Protein AF-A0A8H3UE47-F1 (afdb_monomer_lite)

pLDDT: mean 88.22, std 10.23, range [44.5, 96.5]

Foldseek 3Di:
DDDDDDPVRVVVVVVVVVVVVVVVVVVVVVVVVVVVVVVVVVVVVVVVVVVVVVLVVQLVVLVVVLVVLVVLLVVLVVLLVVLVVVVDPDPVSVVSNVVSVVSNVVSVVSNVCSVVSNVVSVVVPDDD

Radius of gyration: 37.26 Å; chains: 1; bounding box: 72×38×105 Å

Secondary structure (DSSP, 8-state):
---PPPHHHHHHHHHHHHHHHHHHHHHHHHHHHHHHHHHHHHHHHHHHHHHHHHHHHHHHHHHHHHHHHHHHHHHHHHHHHHHHHTT---HHHHHHHHHHHHHHHHHHHHHTTHHHHHHHHHHTTS--

Sequence (128 aa):
MSRLLTKEQLAATHFALTTDFAKTTTKYTYASTGLKAVTAKWEQINANADYFADLRVKKAKHLAEQAGWQRGLIEVEERLYDIGEQESSNSDAKLEATQLRVKRERLIALLEKVPEALQSIEMLFEPV

Organism: Venturia inaequalis (NCBI:txid5025)

Structure (mmCIF, N/CA/C/O backbone):
data_AF-A0A8H3UE47-F1
#
_entry.id   AF-A0A8H3UE47-F1
#
loop_
_atom_site.group_PDB
_atom_site.id
_atom_site.type_symbol
_atom_site.label_atom_id
_atom_site.label_alt_id
_atom_site.label_comp_id
_atom_site.label_asym_id
_atom_site.label_entity_id
_atom_site.label_seq_id
_atom_site.pdbx_PDB_ins_code
_atom_site.Cartn_x
_atom_site.Cartn_y
_atom_site.Cartn_z
_atom_site.occupancy
_atom_site.B_iso_or_equiv
_atom_site.auth_seq_id
_atom_site.auth_comp_id
_atom_site.auth_asym_id
_atom_site.auth_atom_id
_atom_site.pdbx_PDB_model_num
ATOM 1 N N . MET A 1 1 ? 41.212 26.285 -60.751 1.00 44.50 1 MET A N 1
ATOM 2 C CA . MET A 1 1 ? 40.994 25.152 -61.675 1.00 44.50 1 MET A CA 1
ATOM 3 C C . MET A 1 1 ? 40.591 23.936 -60.861 1.00 44.50 1 MET A C 1
ATOM 5 O O . MET A 1 1 ? 41.418 23.407 -60.129 1.00 44.50 1 MET A O 1
ATOM 9 N N . SER A 1 2 ? 39.326 23.532 -60.932 1.00 52.72 2 SER A N 1
ATOM 10 C CA . SER A 1 2 ? 38.831 22.320 -60.272 1.00 52.72 2 SER A CA 1
ATOM 11 C C . SER A 1 2 ? 39.320 21.110 -61.065 1.00 52.72 2 SER A C 1
ATOM 13 O O . SER A 1 2 ? 38.947 20.944 -62.225 1.00 52.72 2 SER A O 1
ATOM 15 N N . ARG A 1 3 ? 40.200 20.292 -60.483 1.00 68.31 3 ARG A N 1
ATOM 16 C CA . ARG A 1 3 ? 40.668 19.059 -61.124 1.00 68.31 3 ARG A CA 1
ATOM 17 C C . ARG A 1 3 ? 39.514 18.054 -61.087 1.00 68.31 3 ARG A C 1
ATOM 19 O O . ARG A 1 3 ? 39.127 17.614 -60.009 1.00 68.31 3 ARG A O 1
ATOM 26 N N . LEU A 1 4 ? 38.930 17.753 -62.247 1.00 73.50 4 LEU A N 1
ATOM 27 C CA . LEU A 1 4 ? 37.883 16.738 -62.370 1.00 73.50 4 LEU A CA 1
ATOM 28 C C . LEU A 1 4 ? 38.471 15.371 -62.001 1.00 73.50 4 LEU A C 1
ATOM 30 O O . LEU A 1 4 ? 39.532 14.995 -62.502 1.00 73.50 4 LEU A O 1
ATOM 34 N N . LEU A 1 5 ? 37.794 14.661 -61.097 1.00 75.88 5 LEU A N 1
ATOM 35 C CA . LEU A 1 5 ? 38.173 13.309 -60.690 1.00 75.88 5 LEU A CA 1
ATOM 36 C C . LEU A 1 5 ? 38.056 12.361 -61.885 1.00 75.88 5 LEU A C 1
ATOM 38 O O . LEU A 1 5 ? 37.119 12.458 -62.681 1.00 75.88 5 LEU A O 1
ATOM 42 N N . THR A 1 6 ? 38.989 11.419 -61.996 1.00 86.25 6 THR A N 1
ATOM 43 C CA . THR A 1 6 ? 38.858 10.340 -62.979 1.00 86.25 6 THR A CA 1
ATOM 44 C C . THR A 1 6 ? 37.689 9.429 -62.600 1.00 86.25 6 THR A C 1
ATOM 46 O O . THR A 1 6 ? 37.275 9.357 -61.441 1.00 86.25 6 THR A O 1
ATOM 49 N N . LYS A 1 7 ? 37.146 8.695 -63.577 1.00 84.56 7 LYS A N 1
ATOM 50 C CA . LYS A 1 7 ? 36.030 7.759 -63.358 1.00 84.56 7 LYS A CA 1
ATOM 51 C C . LYS A 1 7 ? 36.322 6.744 -62.241 1.00 84.56 7 LYS A C 1
ATOM 53 O O . LYS A 1 7 ? 35.432 6.420 -61.461 1.00 84.56 7 LYS A O 1
ATOM 58 N N . GLU A 1 8 ? 37.569 6.291 -62.132 1.00 85.50 8 GLU A N 1
ATOM 59 C CA . GLU A 1 8 ? 38.026 5.376 -61.078 1.00 85.50 8 GLU A CA 1
ATOM 60 C C . GLU A 1 8 ? 38.052 6.043 -59.699 1.00 85.50 8 GLU A C 1
ATOM 62 O O . GLU A 1 8 ? 37.595 5.453 -58.722 1.00 85.50 8 GLU A O 1
ATOM 67 N N . GLN A 1 9 ? 38.505 7.298 -59.614 1.00 86.62 9 GLN A N 1
ATOM 68 C CA . GLN A 1 9 ? 38.477 8.068 -58.368 1.00 86.62 9 GLN A CA 1
ATOM 69 C C . GLN A 1 9 ? 37.042 8.352 -57.911 1.00 86.62 9 GLN A C 1
ATOM 71 O O . GLN A 1 9 ? 36.746 8.275 -56.718 1.00 86.62 9 GLN A O 1
ATOM 76 N N . LEU A 1 10 ? 36.133 8.631 -58.849 1.00 86.25 10 LEU A N 1
ATOM 77 C CA . LEU A 1 10 ? 34.712 8.806 -58.554 1.00 86.25 10 LEU A CA 1
ATOM 78 C C . LEU A 1 10 ? 34.081 7.501 -58.039 1.00 86.25 10 LEU A C 1
ATOM 80 O O . LEU A 1 10 ? 33.368 7.526 -57.038 1.00 86.25 10 LEU A O 1
ATOM 84 N N . ALA A 1 11 ? 34.387 6.360 -58.667 1.00 88.38 11 ALA A N 1
ATOM 85 C CA . ALA A 1 11 ? 33.902 5.049 -58.236 1.00 88.38 11 ALA A CA 1
ATOM 86 C C . ALA A 1 11 ? 34.436 4.655 -56.847 1.00 88.38 11 ALA A C 1
ATOM 88 O O . ALA A 1 11 ? 33.664 4.204 -56.001 1.00 88.38 11 ALA A O 1
ATOM 89 N N . ALA A 1 12 ? 35.725 4.884 -56.581 1.00 89.38 12 ALA A N 1
ATOM 90 C CA . ALA A 1 12 ? 36.335 4.633 -55.276 1.00 89.38 12 ALA A CA 1
ATOM 91 C C . ALA A 1 12 ? 35.727 5.521 -54.177 1.00 89.38 12 ALA A C 1
ATOM 93 O O . ALA A 1 12 ? 35.417 5.036 -53.089 1.00 89.38 12 ALA A O 1
ATOM 94 N N . THR A 1 13 ? 35.488 6.802 -54.477 1.00 89.44 13 THR A N 1
ATOM 95 C CA . THR A 1 13 ? 34.860 7.745 -53.538 1.00 89.44 13 THR A CA 1
ATOM 96 C C . THR A 1 13 ? 33.409 7.357 -53.252 1.00 89.44 13 THR A C 1
ATOM 98 O O . THR A 1 13 ? 32.994 7.329 -52.097 1.00 89.44 13 THR A O 1
ATOM 101 N N . HIS A 1 14 ? 32.644 6.991 -54.285 1.00 90.50 14 HIS A N 1
ATOM 102 C CA . HIS A 1 14 ? 31.278 6.491 -54.131 1.00 90.50 14 HIS A CA 1
ATOM 103 C C . HIS A 1 14 ? 31.234 5.213 -53.279 1.00 90.50 14 HIS A C 1
ATOM 105 O O . HIS A 1 14 ? 30.403 5.093 -52.377 1.00 90.50 14 HIS A O 1
ATOM 111 N N . PHE A 1 15 ? 32.146 4.268 -53.524 1.00 93.31 15 PHE A N 1
ATOM 112 C CA . PHE A 1 15 ? 32.244 3.031 -52.749 1.00 93.31 15 PHE A CA 1
ATOM 113 C C . PHE A 1 15 ? 32.589 3.295 -51.274 1.00 93.31 15 PHE A C 1
ATOM 115 O O . PHE A 1 15 ? 31.948 2.731 -50.382 1.00 93.31 15 PHE A O 1
ATOM 122 N N . ALA A 1 16 ? 33.545 4.190 -51.005 1.00 92.94 16 ALA A N 1
ATOM 123 C CA . ALA A 1 16 ? 33.916 4.590 -49.649 1.00 92.94 16 ALA A CA 1
ATOM 124 C C . ALA A 1 16 ? 32.741 5.250 -48.909 1.00 92.94 16 ALA A C 1
ATOM 126 O O . ALA A 1 16 ? 32.384 4.8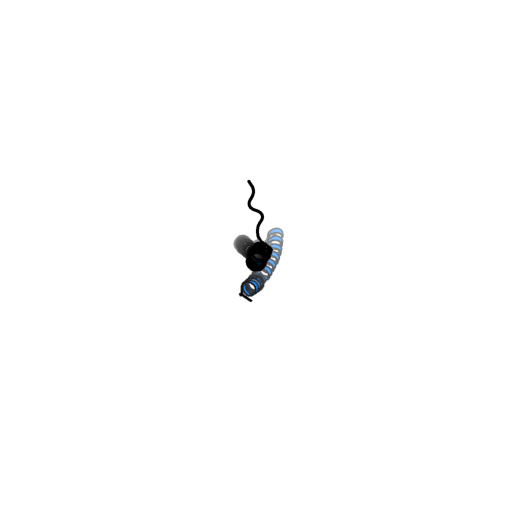10 -47.818 1.00 92.94 16 ALA A O 1
ATOM 127 N N . LEU A 1 17 ? 32.068 6.220 -49.539 1.00 93.00 17 LEU A N 1
ATOM 128 C CA . LEU A 1 17 ? 30.899 6.895 -48.961 1.00 93.00 17 LEU A CA 1
ATOM 129 C C . LEU A 1 17 ? 29.746 5.925 -48.683 1.00 93.00 17 LEU A C 1
ATOM 131 O O . LEU A 1 17 ? 29.125 5.995 -47.626 1.00 93.00 17 LEU A O 1
ATOM 135 N N . THR A 1 18 ? 29.485 4.987 -49.597 1.00 93.19 18 THR A N 1
ATOM 136 C CA . THR A 1 18 ? 28.448 3.959 -49.410 1.00 93.19 18 THR A CA 1
ATOM 137 C C . THR A 1 18 ? 28.782 3.052 -48.224 1.00 93.19 18 THR A C 1
ATOM 139 O O . THR A 1 18 ? 27.916 2.738 -47.407 1.00 93.19 18 THR A O 1
ATOM 142 N N . THR A 1 19 ? 30.053 2.668 -48.092 1.00 94.00 19 THR A N 1
ATOM 143 C CA . THR A 1 19 ? 30.535 1.836 -46.983 1.00 94.00 19 THR A CA 1
ATOM 144 C C . THR A 1 19 ? 30.430 2.568 -45.645 1.00 94.00 19 THR A C 1
ATOM 146 O O . THR A 1 19 ? 29.970 1.992 -44.657 1.00 94.00 19 THR A O 1
ATOM 149 N N . ASP A 1 20 ? 30.822 3.840 -45.598 1.00 94.56 20 ASP A N 1
ATOM 150 C CA . ASP A 1 20 ? 30.751 4.654 -44.384 1.00 94.56 20 ASP A CA 1
ATOM 151 C C . ASP A 1 20 ? 29.306 4.959 -43.983 1.00 94.56 20 ASP A C 1
ATOM 153 O O . ASP A 1 20 ? 28.966 4.889 -42.796 1.00 94.56 20 ASP A O 1
ATOM 157 N N . PHE A 1 21 ? 28.424 5.195 -44.957 1.00 93.69 21 PHE A N 1
ATOM 158 C CA . PHE A 1 21 ? 26.990 5.318 -44.715 1.00 93.69 21 PHE A CA 1
ATOM 159 C C . PHE A 1 21 ? 26.423 4.028 -44.111 1.00 93.69 21 PHE A C 1
ATOM 161 O O . PHE A 1 21 ? 25.817 4.070 -43.042 1.00 93.69 21 PHE A O 1
ATOM 168 N N . ALA A 1 22 ? 26.705 2.865 -44.710 1.00 93.94 22 ALA A N 1
ATOM 169 C CA . ALA A 1 22 ? 26.244 1.575 -44.196 1.00 93.94 22 ALA A CA 1
ATOM 170 C C . ALA A 1 22 ? 26.736 1.301 -42.760 1.00 93.94 22 ALA A C 1
ATOM 172 O O . ALA A 1 22 ? 25.955 0.881 -41.898 1.00 93.94 22 ALA A O 1
ATOM 173 N N . LYS A 1 23 ? 28.010 1.595 -42.462 1.00 94.06 23 LYS A N 1
ATOM 174 C CA . LYS A 1 23 ? 28.569 1.488 -41.100 1.00 94.06 23 LYS A CA 1
ATOM 175 C C . LYS A 1 23 ? 27.849 2.406 -40.114 1.00 94.06 23 LYS A C 1
ATOM 177 O O . LYS A 1 23 ? 27.541 1.983 -38.999 1.00 94.06 23 LYS A O 1
ATOM 182 N N . THR A 1 24 ? 27.582 3.647 -40.507 1.00 93.19 24 THR A N 1
ATOM 183 C CA . THR A 1 24 ? 26.910 4.636 -39.652 1.00 93.19 24 THR A CA 1
ATOM 184 C C . THR A 1 24 ? 25.465 4.230 -39.377 1.00 93.19 24 THR A C 1
ATOM 186 O O . THR A 1 24 ? 25.049 4.213 -38.218 1.00 93.19 24 THR A O 1
ATOM 189 N N . THR A 1 25 ? 24.731 3.786 -40.400 1.00 92.88 25 THR A N 1
ATOM 190 C CA . THR A 1 25 ? 23.364 3.263 -40.260 1.00 92.88 25 THR A CA 1
ATOM 191 C C . THR A 1 25 ? 23.317 2.037 -39.349 1.00 92.88 25 THR A C 1
ATOM 193 O O . THR A 1 25 ? 22.423 1.921 -38.510 1.00 92.88 25 THR A O 1
ATOM 196 N N . THR A 1 26 ? 24.311 1.149 -39.439 1.00 92.44 26 THR A N 1
ATOM 197 C CA . THR A 1 26 ? 24.410 -0.032 -38.566 1.00 92.44 26 THR A CA 1
ATOM 198 C C . THR A 1 26 ? 24.618 0.374 -37.106 1.00 92.44 26 THR A C 1
ATOM 200 O O . THR A 1 26 ? 23.885 -0.082 -36.227 1.00 92.44 26 THR A O 1
ATOM 203 N N . LYS A 1 27 ? 25.563 1.289 -36.836 1.00 91.69 27 LYS A N 1
ATOM 204 C CA . LYS A 1 27 ? 25.807 1.827 -35.486 1.00 91.69 27 LYS A CA 1
ATOM 205 C C . LYS A 1 27 ? 24.567 2.509 -34.912 1.00 91.69 27 LYS A C 1
ATOM 207 O O . LYS A 1 27 ? 24.219 2.262 -33.760 1.00 91.69 27 LYS A O 1
ATOM 212 N N . TYR A 1 28 ? 23.888 3.326 -35.716 1.00 92.50 28 TYR A N 1
ATOM 213 C CA . TYR A 1 28 ? 22.652 3.991 -35.312 1.00 92.50 28 TYR A CA 1
ATOM 214 C C . TYR A 1 28 ? 21.549 2.982 -34.971 1.00 92.50 28 TYR A C 1
ATOM 216 O O . TYR A 1 28 ? 20.904 3.101 -33.933 1.00 92.50 28 TYR A O 1
ATOM 224 N N . THR A 1 29 ? 21.367 1.952 -35.799 1.00 91.25 29 THR A N 1
ATOM 225 C CA . THR A 1 29 ? 20.352 0.911 -35.574 1.00 91.25 29 THR A CA 1
ATOM 226 C C . THR A 1 29 ? 20.621 0.141 -34.282 1.00 91.25 29 THR A C 1
ATOM 228 O O . THR A 1 29 ? 19.702 -0.086 -33.492 1.00 91.25 29 THR A O 1
ATOM 231 N N . TYR A 1 30 ? 21.884 -0.206 -34.022 1.00 89.81 30 TYR A N 1
ATOM 232 C CA . TYR A 1 30 ? 22.287 -0.853 -32.775 1.00 89.81 30 TYR A CA 1
ATOM 233 C C . TYR A 1 30 ? 22.019 0.046 -31.560 1.00 89.81 30 TYR A C 1
ATOM 235 O O . TYR A 1 30 ? 21.384 -0.390 -30.601 1.00 89.81 30 TYR A O 1
ATOM 243 N N . ALA A 1 31 ? 22.421 1.319 -31.626 1.00 89.19 31 ALA A N 1
ATOM 244 C CA . ALA A 1 31 ? 22.176 2.288 -30.560 1.00 89.19 31 ALA A CA 1
ATOM 245 C C . ALA A 1 31 ? 20.674 2.502 -30.302 1.00 89.19 31 ALA A C 1
ATOM 247 O O . ALA A 1 31 ? 20.246 2.507 -29.152 1.00 89.19 31 ALA A O 1
ATOM 248 N N . SER A 1 32 ? 19.860 2.609 -31.357 1.00 92.12 32 SER A N 1
ATOM 249 C CA . SER A 1 32 ? 18.401 2.739 -31.254 1.00 92.12 32 SER A CA 1
ATOM 250 C C . SER A 1 32 ? 17.760 1.508 -30.610 1.00 92.12 32 SER A C 1
ATOM 252 O O . SER A 1 32 ? 16.903 1.639 -29.738 1.00 92.12 32 SER A O 1
ATOM 254 N N . THR A 1 33 ? 18.203 0.307 -30.988 1.00 90.38 33 THR A N 1
ATOM 255 C CA . THR A 1 33 ? 17.707 -0.949 -30.404 1.00 90.38 33 THR A CA 1
ATOM 256 C C . THR A 1 33 ? 18.088 -1.058 -28.929 1.00 90.38 33 THR A C 1
ATOM 258 O O . THR A 1 33 ? 17.244 -1.396 -28.099 1.00 90.38 33 THR A O 1
ATOM 261 N N . GLY A 1 34 ? 19.330 -0.701 -28.586 1.00 91.25 34 GLY A N 1
ATOM 262 C CA . GLY A 1 34 ? 19.792 -0.636 -27.202 1.00 91.25 34 GLY A CA 1
ATOM 263 C C . GLY A 1 34 ? 18.984 0.360 -26.370 1.00 91.25 34 GLY A C 1
ATOM 264 O O . GLY A 1 34 ? 18.525 0.013 -25.286 1.00 91.25 34 GLY A O 1
ATOM 265 N N . LEU A 1 35 ? 18.734 1.560 -26.903 1.00 93.06 35 LEU A N 1
ATOM 266 C CA . LEU A 1 35 ? 17.924 2.576 -26.232 1.00 93.06 35 LEU A CA 1
ATOM 267 C C . LEU A 1 35 ? 16.498 2.077 -25.976 1.00 93.06 35 LEU A C 1
ATOM 269 O O . LEU A 1 35 ? 16.026 2.181 -24.851 1.00 93.06 35 LEU A O 1
ATOM 273 N N . LYS A 1 36 ? 15.845 1.458 -26.970 1.00 92.50 36 LYS A N 1
ATOM 274 C CA . LYS A 1 36 ? 14.507 0.863 -26.799 1.00 92.50 36 LYS A CA 1
ATOM 275 C C . LYS A 1 36 ? 14.477 -0.180 -25.683 1.00 92.50 36 LYS A C 1
ATOM 277 O O . LYS A 1 36 ? 13.566 -0.166 -24.862 1.00 92.50 36 LYS A O 1
ATOM 282 N N . ALA A 1 37 ? 15.474 -1.064 -25.633 1.00 92.38 37 ALA A N 1
ATOM 283 C CA . ALA A 1 37 ? 15.562 -2.085 -24.591 1.00 92.38 37 ALA A CA 1
ATOM 284 C C . ALA A 1 37 ? 15.769 -1.476 -23.193 1.00 92.38 37 ALA A C 1
ATOM 286 O O . ALA A 1 37 ? 15.183 -1.953 -22.222 1.00 92.38 37 ALA A O 1
ATOM 287 N N . VAL A 1 38 ? 16.576 -0.415 -23.082 1.00 93.38 38 VAL A N 1
ATOM 288 C CA . VAL A 1 38 ? 16.780 0.313 -21.820 1.00 93.38 38 VAL A CA 1
ATOM 289 C C . VAL A 1 38 ? 15.502 1.029 -21.388 1.00 93.38 38 VAL A C 1
ATOM 291 O O . VAL A 1 38 ? 15.123 0.914 -20.227 1.00 93.38 38 VAL A O 1
ATOM 294 N N . THR A 1 39 ? 14.809 1.707 -22.306 1.00 94.06 39 THR A N 1
ATOM 295 C CA . THR A 1 39 ? 13.536 2.381 -22.015 1.00 94.06 39 THR A CA 1
ATOM 296 C C . THR A 1 39 ? 12.477 1.392 -21.536 1.00 94.06 39 THR A C 1
ATOM 298 O O . THR A 1 39 ? 11.872 1.628 -20.498 1.00 94.06 39 THR A O 1
ATOM 301 N N . ALA A 1 40 ? 12.323 0.244 -22.203 1.00 93.62 40 ALA A N 1
ATOM 302 C CA . ALA A 1 40 ? 11.371 -0.784 -21.779 1.00 93.62 40 ALA A CA 1
ATOM 303 C C . ALA A 1 40 ? 11.684 -1.327 -20.371 1.00 93.62 40 ALA A C 1
ATOM 305 O O . ALA A 1 40 ? 10.789 -1.485 -19.543 1.00 93.62 40 ALA A O 1
ATOM 306 N N . LYS A 1 41 ? 12.968 -1.568 -20.061 1.00 94.19 41 LYS A N 1
ATOM 307 C CA . LYS A 1 41 ? 13.382 -1.969 -18.706 1.00 94.19 41 LYS A CA 1
ATOM 308 C C . LYS A 1 41 ? 13.109 -0.880 -17.673 1.00 94.19 41 LYS A C 1
ATOM 310 O O . LYS A 1 41 ? 12.695 -1.191 -16.563 1.00 94.19 41 LYS A O 1
ATOM 315 N N . TRP A 1 42 ? 13.345 0.382 -18.020 1.00 94.06 42 TRP A N 1
ATOM 316 C CA . TRP A 1 42 ? 13.074 1.518 -17.142 1.00 94.06 42 TRP A CA 1
ATOM 317 C C . TRP A 1 42 ? 11.581 1.652 -16.825 1.00 94.06 42 TRP A C 1
ATOM 319 O O . TRP A 1 42 ? 11.214 1.811 -15.664 1.00 94.06 42 TRP A O 1
ATOM 329 N N . GLU A 1 43 ? 10.718 1.522 -17.833 1.00 95.06 43 GLU A N 1
ATOM 330 C CA . GLU A 1 43 ? 9.261 1.511 -17.660 1.00 95.06 43 GLU A CA 1
ATOM 331 C C . GLU A 1 43 ? 8.811 0.368 -16.745 1.00 95.06 43 GLU A C 1
ATOM 333 O O . GLU A 1 43 ? 8.027 0.595 -15.826 1.00 95.06 43 GLU A O 1
ATOM 338 N N . GLN A 1 44 ? 9.366 -0.835 -16.927 1.00 93.31 44 GLN A N 1
ATOM 339 C CA . GLN A 1 44 ? 9.084 -1.979 -16.057 1.00 93.31 44 GLN A CA 1
ATOM 340 C C . GLN A 1 44 ? 9.526 -1.730 -14.606 1.00 93.31 44 GLN A C 1
ATOM 342 O O . GLN A 1 44 ? 8.787 -2.040 -13.674 1.00 93.31 44 GLN A O 1
ATOM 347 N N . ILE A 1 45 ? 10.718 -1.158 -14.398 1.00 92.50 45 ILE A N 1
ATOM 348 C CA . ILE A 1 45 ? 11.222 -0.823 -13.058 1.00 92.50 45 ILE A CA 1
ATOM 349 C C . ILE A 1 45 ? 10.308 0.200 -12.379 1.00 92.50 45 ILE A C 1
ATOM 351 O O . ILE A 1 45 ? 9.973 0.015 -11.211 1.00 92.50 45 ILE A O 1
ATOM 355 N N . ASN A 1 46 ? 9.877 1.241 -13.096 1.00 94.06 46 ASN A N 1
ATOM 356 C CA . ASN A 1 46 ? 8.974 2.248 -12.539 1.00 94.06 46 ASN A CA 1
ATOM 357 C C . ASN A 1 46 ? 7.604 1.659 -12.205 1.00 94.06 46 ASN A C 1
ATOM 359 O O . ASN A 1 46 ? 7.119 1.870 -11.100 1.00 94.06 46 ASN A O 1
ATOM 363 N N . ALA A 1 47 ? 7.025 0.853 -13.099 1.00 91.88 47 ALA A N 1
ATOM 364 C CA . ALA A 1 47 ? 5.753 0.184 -12.836 1.00 91.88 47 ALA A CA 1
ATOM 365 C C . ALA A 1 47 ? 5.830 -0.719 -11.591 1.00 91.88 47 ALA A C 1
ATOM 367 O O . ALA A 1 47 ? 4.930 -0.708 -10.751 1.00 91.88 47 ALA A O 1
ATOM 368 N N . ASN A 1 48 ? 6.933 -1.456 -11.428 1.00 89.62 48 ASN A N 1
ATOM 369 C CA . ASN A 1 48 ? 7.167 -2.263 -10.234 1.00 89.62 48 ASN A CA 1
ATOM 370 C C . ASN A 1 48 ? 7.348 -1.390 -8.982 1.00 89.62 48 ASN A C 1
ATOM 372 O O . ASN A 1 48 ? 6.841 -1.733 -7.915 1.00 89.62 48 ASN A O 1
ATOM 376 N N . ALA A 1 49 ? 8.058 -0.265 -9.089 1.00 90.00 49 ALA A N 1
ATOM 377 C CA . ALA A 1 49 ? 8.254 0.660 -7.977 1.00 90.00 49 ALA A CA 1
ATOM 378 C C . ALA A 1 49 ? 6.924 1.258 -7.491 1.00 90.00 49 ALA A C 1
ATOM 380 O O . ALA A 1 49 ? 6.677 1.256 -6.282 1.00 90.00 49 ALA A O 1
ATOM 381 N N . ASP A 1 50 ? 6.063 1.687 -8.417 1.00 92.56 50 ASP A N 1
ATOM 382 C CA . ASP A 1 50 ? 4.720 2.198 -8.125 1.00 92.56 50 ASP A CA 1
ATOM 383 C C . ASP A 1 50 ? 3.855 1.116 -7.464 1.00 92.56 50 ASP A C 1
ATOM 385 O O . ASP A 1 50 ? 3.254 1.344 -6.414 1.00 92.56 50 ASP A O 1
ATOM 389 N N . TYR A 1 51 ? 3.881 -0.109 -7.999 1.00 90.00 51 TYR A N 1
ATOM 390 C CA . TYR A 1 51 ? 3.182 -1.252 -7.411 1.00 90.00 51 TYR A CA 1
ATOM 391 C C . TYR A 1 51 ? 3.628 -1.539 -5.965 1.00 90.00 51 TYR A C 1
ATOM 393 O O . TYR A 1 51 ? 2.798 -1.682 -5.063 1.00 90.00 51 TYR A O 1
ATOM 401 N N . PHE A 1 52 ? 4.939 -1.570 -5.700 1.00 89.75 52 PHE A N 1
ATOM 402 C CA . PHE A 1 52 ? 5.449 -1.766 -4.341 1.00 89.75 52 PHE A CA 1
ATOM 403 C C . PHE A 1 52 ? 5.133 -0.585 -3.417 1.00 89.75 52 PHE A C 1
ATOM 405 O O . PHE A 1 52 ? 4.952 -0.788 -2.213 1.00 89.75 52 PHE A O 1
ATOM 412 N N . ALA A 1 53 ? 5.078 0.645 -3.933 1.00 91.62 53 ALA A N 1
ATOM 413 C CA . ALA A 1 53 ? 4.654 1.805 -3.157 1.00 91.62 53 ALA A CA 1
ATOM 414 C C . ALA A 1 53 ? 3.192 1.658 -2.704 1.00 91.62 53 ALA A C 1
ATOM 416 O O . ALA A 1 53 ? 2.913 1.789 -1.509 1.00 91.62 53 ALA A O 1
ATOM 417 N N . ASP A 1 54 ? 2.294 1.268 -3.608 1.00 91.88 54 ASP A N 1
ATOM 418 C CA . ASP A 1 54 ? 0.886 1.009 -3.296 1.00 91.88 54 ASP A CA 1
ATOM 419 C C . ASP A 1 54 ? 0.711 -0.096 -2.249 1.00 91.88 54 ASP A C 1
ATOM 421 O O . ASP A 1 54 ? -0.081 0.042 -1.309 1.00 91.88 54 ASP A O 1
ATOM 425 N N . LEU A 1 55 ? 1.475 -1.188 -2.358 1.00 90.88 55 LEU A N 1
ATOM 426 C CA . LEU A 1 55 ? 1.453 -2.258 -1.359 1.00 90.88 55 LEU A CA 1
ATOM 427 C C . LEU A 1 55 ? 1.919 -1.774 0.019 1.00 90.88 55 LEU A C 1
ATOM 429 O O . LEU A 1 55 ? 1.307 -2.126 1.030 1.00 90.88 55 LEU A O 1
ATOM 433 N N . ARG A 1 56 ? 2.960 -0.931 0.086 1.00 92.19 56 ARG A N 1
ATOM 434 C CA . ARG A 1 56 ? 3.418 -0.344 1.359 1.00 92.19 56 ARG A CA 1
ATOM 435 C C . ARG A 1 56 ? 2.348 0.545 1.982 1.00 92.19 56 ARG A C 1
ATOM 437 O O . ARG A 1 56 ? 2.134 0.461 3.190 1.00 92.19 56 ARG A O 1
ATOM 444 N N . VAL A 1 57 ? 1.651 1.350 1.179 1.00 94.19 57 VAL A N 1
ATOM 445 C CA . VAL A 1 57 ? 0.543 2.195 1.652 1.00 94.19 57 VAL A CA 1
ATOM 446 C C . VAL A 1 57 ? -0.603 1.338 2.194 1.00 94.19 57 VAL A C 1
ATOM 448 O O . VAL A 1 57 ? -1.094 1.600 3.294 1.00 94.19 57 VAL A O 1
ATOM 451 N N . LYS A 1 58 ? -0.996 0.271 1.485 1.00 91.75 58 LYS A N 1
ATOM 452 C CA . LYS A 1 58 ? -2.019 -0.678 1.963 1.00 91.75 58 LYS A CA 1
ATOM 453 C C . LYS A 1 58 ? -1.607 -1.347 3.276 1.00 91.75 58 LYS A C 1
ATOM 455 O O . LYS A 1 58 ? -2.405 -1.387 4.211 1.00 91.75 58 LYS A O 1
ATOM 460 N N . LYS A 1 59 ? -0.353 -1.805 3.381 1.00 92.25 59 LYS A N 1
ATOM 461 C CA . LYS A 1 59 ? 0.194 -2.392 4.614 1.00 92.25 59 LYS A CA 1
ATOM 462 C C . LYS A 1 59 ? 0.143 -1.399 5.776 1.00 92.25 59 LYS A C 1
ATOM 464 O O . LYS A 1 59 ? -0.345 -1.738 6.850 1.00 92.25 59 LYS A O 1
ATOM 469 N N . ALA A 1 60 ? 0.590 -0.164 5.553 1.00 92.94 60 ALA A N 1
ATOM 470 C CA . ALA A 1 60 ? 0.561 0.889 6.564 1.00 92.94 60 ALA A CA 1
ATOM 471 C C . ALA A 1 60 ? -0.869 1.202 7.034 1.00 92.94 60 ALA A C 1
ATOM 473 O O . ALA A 1 60 ? -1.096 1.367 8.231 1.00 92.94 60 ALA A O 1
ATOM 474 N N . LYS A 1 61 ? -1.842 1.225 6.114 1.00 93.69 61 LYS A N 1
ATOM 475 C CA . LYS A 1 61 ? -3.255 1.432 6.447 1.00 93.69 61 LYS A CA 1
ATOM 476 C C . LYS A 1 61 ? -3.795 0.330 7.362 1.00 93.69 61 LYS A C 1
ATOM 478 O O . LYS A 1 61 ? -4.386 0.653 8.386 1.00 93.69 61 LYS A O 1
ATOM 483 N N . HIS A 1 62 ? -3.548 -0.941 7.048 1.00 92.06 62 HIS A N 1
ATOM 484 C CA . HIS A 1 62 ? -4.002 -2.048 7.897 1.00 92.06 62 HIS A CA 1
ATOM 485 C C . HIS A 1 62 ? -3.344 -2.050 9.280 1.00 92.06 62 HIS A C 1
ATOM 487 O O . HIS A 1 62 ? -4.017 -2.309 10.273 1.00 92.06 62 HIS A O 1
ATOM 493 N N . LEU A 1 63 ? -2.057 -1.701 9.370 1.00 93.25 63 LEU A N 1
ATOM 494 C CA . LEU A 1 63 ? -1.378 -1.547 10.661 1.00 93.25 63 LEU A CA 1
ATOM 495 C C . LEU A 1 63 ? -1.979 -0.403 11.492 1.00 93.25 63 LEU A C 1
ATOM 497 O O . LEU A 1 63 ? -2.161 -0.543 12.700 1.00 93.25 63 LEU A O 1
ATOM 501 N N . ALA A 1 64 ? -2.327 0.718 10.856 1.00 94.38 64 ALA A N 1
ATOM 502 C CA . ALA A 1 64 ? -2.996 1.827 11.531 1.00 94.38 64 ALA A CA 1
ATOM 503 C C . ALA A 1 64 ? -4.410 1.445 12.008 1.00 94.38 64 ALA A C 1
ATOM 505 O O . ALA A 1 64 ? -4.791 1.775 13.131 1.00 94.38 64 ALA A O 1
ATOM 506 N N . GLU A 1 65 ? -5.170 0.717 11.186 1.00 94.06 65 GLU A N 1
ATOM 507 C CA . GLU A 1 65 ? -6.482 0.169 11.554 1.00 94.06 65 GLU A CA 1
ATOM 508 C C . GLU A 1 65 ? -6.369 -0.783 12.752 1.00 94.06 65 GLU A C 1
ATOM 510 O O . GLU A 1 65 ? -7.106 -0.625 13.726 1.00 94.06 65 GLU A O 1
ATOM 515 N N . GLN A 1 66 ? -5.395 -1.698 12.734 1.00 94.94 66 GLN A N 1
ATOM 516 C CA . GLN A 1 66 ? -5.108 -2.609 13.842 1.00 94.94 66 GLN A CA 1
ATOM 517 C C . GLN A 1 66 ? -4.817 -1.855 15.141 1.00 94.94 66 GLN A C 1
ATOM 519 O O . GLN A 1 66 ? -5.418 -2.161 16.170 1.00 94.94 66 GLN A O 1
ATOM 524 N N . ALA A 1 67 ? -3.933 -0.854 15.100 1.00 94.12 67 ALA A N 1
ATOM 525 C CA . ALA A 1 67 ? -3.605 -0.043 16.271 1.00 94.12 67 ALA A CA 1
ATOM 526 C C . ALA A 1 67 ? -4.840 0.704 16.809 1.00 94.12 67 ALA A C 1
ATOM 528 O O . ALA A 1 67 ? -5.063 0.762 18.019 1.00 94.12 67 ALA A O 1
ATOM 529 N N . GLY A 1 68 ? -5.682 1.230 15.913 1.00 95.25 68 GLY A N 1
ATOM 530 C CA . GLY A 1 68 ? -6.950 1.863 16.275 1.00 95.25 68 GLY A CA 1
ATOM 531 C C . GLY A 1 68 ? -7.927 0.896 16.947 1.00 95.25 68 GLY A C 1
ATOM 532 O O . GLY A 1 68 ? -8.539 1.242 17.958 1.00 95.25 68 GLY A O 1
ATOM 533 N N . TRP A 1 69 ? -8.053 -0.329 16.435 1.00 96.50 69 TRP A N 1
ATOM 534 C CA . TRP A 1 69 ? -8.912 -1.356 17.029 1.00 96.50 69 TRP A CA 1
ATOM 535 C C . TRP A 1 69 ? -8.385 -1.859 18.372 1.00 96.50 69 TRP A C 1
ATOM 537 O O . TRP A 1 69 ? -9.182 -2.040 19.287 1.00 96.50 69 TRP A O 1
ATOM 547 N N . GLN A 1 70 ? -7.068 -2.021 18.525 1.00 94.44 70 GLN A N 1
ATOM 548 C CA . GLN A 1 70 ? -6.441 -2.362 19.807 1.00 94.44 70 GLN A CA 1
ATOM 549 C C . GLN A 1 70 ? -6.711 -1.288 20.860 1.00 94.44 70 GLN A C 1
ATOM 551 O O . GLN A 1 70 ? -7.145 -1.606 21.964 1.00 94.44 70 GLN A O 1
ATOM 556 N N . ARG A 1 71 ? -6.531 -0.011 20.507 1.00 96.12 71 ARG A N 1
ATOM 557 C CA . ARG A 1 71 ? -6.870 1.101 21.400 1.00 96.12 71 ARG A CA 1
ATOM 558 C C . ARG A 1 71 ? -8.352 1.091 21.775 1.00 96.12 71 ARG A C 1
ATOM 560 O O . ARG A 1 71 ? -8.684 1.188 22.949 1.00 96.12 71 ARG A O 1
ATOM 567 N N . GLY A 1 72 ? -9.238 0.936 20.791 1.00 94.94 72 GLY A N 1
ATOM 568 C CA . GLY A 1 72 ? -10.677 0.872 21.039 1.00 94.94 72 GLY A CA 1
ATOM 569 C C . GLY A 1 72 ? -11.087 -0.321 21.906 1.00 94.94 72 GLY A C 1
ATOM 570 O O . GLY A 1 72 ? -12.075 -0.225 22.628 1.00 94.94 72 GLY A O 1
ATOM 571 N N . LEU A 1 73 ? -10.345 -1.432 21.846 1.00 95.94 73 LEU A N 1
ATOM 572 C CA . LEU A 1 73 ? -10.568 -2.601 22.694 1.00 95.94 73 LEU A CA 1
ATOM 573 C C . LEU A 1 73 ? -10.198 -2.293 24.146 1.00 95.94 73 LEU A C 1
ATOM 575 O O . LEU A 1 73 ? -11.008 -2.560 25.025 1.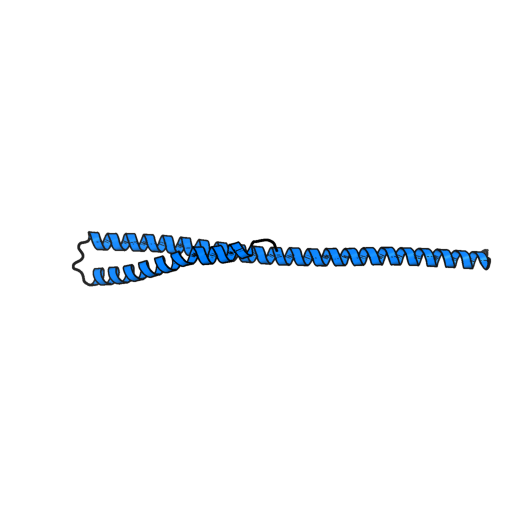00 95.94 73 LEU A O 1
ATOM 579 N N . ILE A 1 74 ? -9.039 -1.666 24.374 1.00 95.69 74 ILE A N 1
ATOM 580 C CA . ILE A 1 74 ? -8.598 -1.224 25.706 1.00 95.69 74 ILE A CA 1
ATOM 581 C C . ILE A 1 74 ? -9.632 -0.272 26.320 1.00 95.69 74 ILE A C 1
ATOM 583 O O . ILE A 1 74 ? -10.105 -0.524 27.421 1.00 95.69 74 ILE A O 1
ATOM 587 N N . GLU A 1 75 ? -10.069 0.751 25.578 1.00 95.31 75 GLU A N 1
ATOM 588 C CA . GLU A 1 75 ? -11.081 1.711 26.051 1.00 95.31 75 GLU A CA 1
ATOM 589 C C . GLU A 1 75 ? -12.413 1.023 26.416 1.00 95.31 75 GLU A C 1
ATOM 591 O O . GLU A 1 75 ? -13.087 1.406 27.372 1.00 95.31 75 GLU A O 1
ATOM 596 N N . VAL A 1 76 ? -12.815 -0.009 25.662 1.00 94.88 76 VAL A N 1
ATOM 597 C CA . VAL A 1 76 ? -14.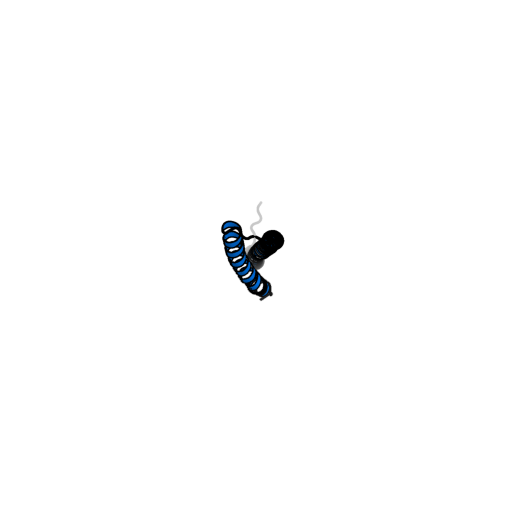020 -0.801 25.960 1.00 94.88 76 VAL A CA 1
ATOM 598 C C . VAL A 1 76 ? -13.835 -1.659 27.211 1.00 94.88 76 VAL A C 1
ATOM 600 O O . VAL A 1 76 ? -14.769 -1.776 28.002 1.00 94.88 76 VAL A O 1
ATOM 603 N N . GLU A 1 77 ? -12.664 -2.268 27.390 1.00 93.31 77 GLU A N 1
ATOM 604 C CA . GLU A 1 77 ? -12.364 -3.107 28.551 1.00 93.31 77 GLU A CA 1
ATOM 605 C C . GLU A 1 77 ? -12.255 -2.284 29.839 1.00 93.31 77 GLU A C 1
ATOM 607 O O . GLU A 1 77 ? -12.849 -2.675 30.842 1.00 93.31 77 GLU A O 1
ATOM 612 N N . GLU A 1 78 ? -11.618 -1.112 29.793 1.00 94.00 78 GLU A N 1
ATOM 613 C CA . GLU A 1 78 ? -11.594 -0.147 30.902 1.00 94.00 78 GLU A CA 1
ATOM 614 C C . GLU A 1 78 ? -13.016 0.276 31.292 1.00 94.00 78 GLU A C 1
ATOM 616 O O . GLU A 1 78 ? -13.400 0.206 32.458 1.00 94.00 78 GLU A O 1
ATOM 621 N N . ARG A 1 79 ? -13.855 0.618 30.306 1.00 92.50 79 ARG A N 1
ATOM 622 C CA . ARG A 1 79 ? -15.239 1.031 30.570 1.00 92.50 79 ARG A CA 1
ATOM 623 C C . ARG A 1 79 ? -16.090 -0.091 31.166 1.00 92.50 79 ARG A C 1
ATOM 625 O O . ARG A 1 79 ? -16.925 0.154 32.033 1.00 92.50 79 ARG A O 1
ATOM 632 N N . LEU A 1 80 ? -15.897 -1.325 30.701 1.00 91.19 80 LEU A N 1
ATOM 633 C CA . LEU A 1 80 ? -16.567 -2.498 31.264 1.00 91.19 80 LEU A CA 1
ATOM 634 C C . LEU A 1 80 ? -16.119 -2.779 32.703 1.00 91.19 80 LEU A C 1
ATOM 636 O O . LEU A 1 80 ? -16.952 -3.191 33.511 1.00 91.19 80 LEU A O 1
ATOM 640 N N . TYR A 1 81 ? -14.840 -2.556 33.015 1.00 90.06 81 TYR A N 1
ATOM 641 C CA . TYR A 1 81 ? -14.304 -2.677 34.369 1.00 90.06 81 TYR A CA 1
ATOM 642 C C . TYR A 1 81 ? -14.936 -1.643 35.312 1.00 90.06 81 TYR A C 1
ATOM 644 O O . TYR A 1 81 ? -15.480 -2.026 36.347 1.00 90.06 81 TYR A O 1
ATOM 652 N N . ASP A 1 82 ? -14.990 -0.371 34.901 1.00 89.56 82 ASP A N 1
ATOM 653 C CA . ASP A 1 82 ? -15.617 0.713 35.672 1.00 89.56 82 ASP A CA 1
ATOM 654 C C . ASP A 1 82 ? -17.089 0.419 36.010 1.00 89.56 82 ASP A C 1
ATOM 656 O O . ASP A 1 82 ? -17.534 0.635 37.138 1.00 89.56 82 ASP A O 1
ATOM 660 N N . ILE A 1 83 ? -17.857 -0.102 35.044 1.00 87.69 83 ILE A N 1
ATOM 661 C CA . ILE A 1 83 ? -19.264 -0.480 35.262 1.00 87.69 83 ILE A CA 1
ATOM 662 C C . ILE A 1 83 ? -19.377 -1.647 36.259 1.00 87.69 83 ILE A C 1
ATOM 664 O O . ILE A 1 83 ? -20.316 -1.690 37.056 1.00 87.69 83 ILE A O 1
ATOM 668 N N . GLY A 1 84 ? -18.440 -2.600 36.212 1.00 81.62 84 GLY A N 1
ATOM 669 C CA . GLY A 1 84 ? -18.404 -3.761 37.102 1.00 81.62 84 GLY A CA 1
ATOM 670 C C . GLY A 1 84 ? -18.104 -3.407 38.561 1.00 81.62 84 GLY A C 1
ATOM 671 O O . GLY A 1 84 ? -18.760 -3.939 39.454 1.00 81.62 84 GLY A O 1
ATOM 672 N N . GLU A 1 85 ? -17.173 -2.480 38.798 1.00 74.12 85 GLU A N 1
ATOM 673 C CA . GLU A 1 85 ? -16.810 -1.980 40.137 1.00 74.12 85 GLU A CA 1
ATOM 674 C C . GLU A 1 85 ? -17.934 -1.157 40.794 1.00 74.12 85 GLU A C 1
ATOM 676 O O . GLU A 1 85 ? -18.033 -1.090 42.016 1.00 74.12 85 GLU A O 1
ATOM 681 N N . GLN A 1 86 ? -18.832 -0.552 40.009 1.00 74.25 86 GLN A N 1
ATOM 682 C CA . GLN A 1 86 ? -19.908 0.302 40.530 1.00 74.25 86 GLN A CA 1
ATOM 683 C C . GLN A 1 86 ? -21.141 -0.455 41.079 1.00 74.25 86 GLN A C 1
ATOM 685 O O . GLN A 1 86 ? -22.149 0.193 41.357 1.00 74.25 86 GLN A O 1
ATOM 690 N N . GLU A 1 87 ? -21.105 -1.791 41.229 1.00 61.56 87 GLU A N 1
ATOM 691 C CA . GLU A 1 87 ? -22.249 -2.643 41.637 1.00 61.56 87 GLU A CA 1
ATOM 692 C C . GLU A 1 87 ? -23.586 -2.175 41.015 1.00 61.56 87 GLU A C 1
ATOM 694 O O . GLU A 1 87 ? -24.574 -1.874 41.694 1.00 61.56 87 GLU A O 1
ATOM 699 N N . SER A 1 88 ? -23.621 -2.034 39.683 1.00 59.47 88 SER A N 1
ATOM 700 C CA . SER A 1 88 ? -24.709 -1.303 39.029 1.00 59.47 88 SER A CA 1
ATOM 701 C C . SER A 1 88 ? -26.047 -2.070 39.072 1.00 59.47 88 SER A C 1
ATOM 703 O O . SER A 1 88 ? -26.330 -2.955 38.254 1.00 59.47 88 SER A O 1
ATOM 705 N N . SER A 1 89 ? -26.927 -1.690 39.997 1.00 61.53 89 SER A N 1
ATOM 706 C CA . SER A 1 89 ? -28.356 -2.051 39.985 1.00 61.53 89 SER A CA 1
ATOM 707 C C . SER A 1 89 ? -29.164 -1.230 38.963 1.00 61.53 89 SER A C 1
ATOM 709 O O . SER A 1 89 ? -30.313 -1.565 38.675 1.00 61.53 89 SER A O 1
ATOM 711 N N . ASN A 1 90 ? -28.540 -0.211 38.359 1.00 77.19 90 ASN A N 1
ATOM 712 C CA . ASN A 1 90 ? -29.115 0.666 37.342 1.00 77.19 90 ASN A CA 1
ATOM 713 C C . ASN A 1 90 ? -29.305 -0.060 35.989 1.00 77.19 90 ASN A C 1
ATOM 715 O O . ASN A 1 90 ? -28.382 -0.701 35.478 1.00 77.19 90 ASN A O 1
ATOM 719 N N . SER A 1 91 ? -30.499 0.048 35.394 1.00 79.00 91 SER A N 1
ATOM 720 C CA . SER A 1 91 ? -30.824 -0.519 34.075 1.00 79.00 91 SER A CA 1
ATOM 721 C C . SER A 1 91 ? -29.944 0.036 32.958 1.00 79.00 91 SER A C 1
ATOM 723 O O . SER A 1 91 ? -29.601 -0.699 32.031 1.00 79.00 91 SER A O 1
ATOM 725 N N . ASP A 1 92 ? -29.542 1.300 33.067 1.00 84.12 92 ASP A N 1
ATOM 726 C CA . ASP A 1 92 ? -28.814 1.998 32.007 1.00 84.12 92 ASP A CA 1
ATOM 727 C C . ASP A 1 92 ? -27.365 1.509 31.915 1.00 84.12 92 ASP A C 1
ATOM 729 O O . ASP A 1 92 ? -26.862 1.244 30.825 1.00 84.12 92 ASP A O 1
ATOM 733 N N . ALA A 1 93 ? -26.732 1.252 33.062 1.00 85.31 93 ALA A N 1
ATOM 734 C CA . ALA A 1 93 ? -25.393 0.669 33.134 1.00 85.31 93 ALA A CA 1
ATOM 735 C C . ALA A 1 93 ? -25.357 -0.776 32.595 1.00 85.31 93 ALA A C 1
ATOM 737 O O . ALA A 1 93 ? -24.406 -1.180 31.925 1.00 85.31 93 ALA A O 1
ATOM 738 N N . LYS A 1 94 ? -26.431 -1.555 32.801 1.00 85.38 94 LYS A N 1
ATOM 739 C CA . LYS A 1 94 ? -26.574 -2.896 32.203 1.00 85.38 94 LYS A CA 1
ATOM 740 C C . LYS A 1 94 ? -26.716 -2.838 30.681 1.00 85.38 94 LYS A C 1
ATOM 742 O O . LYS A 1 94 ? -26.169 -3.695 29.978 1.00 85.38 94 LYS A O 1
ATOM 747 N N . LEU A 1 95 ? -27.443 -1.844 30.169 1.00 89.00 95 LEU A N 1
ATOM 748 C CA . LEU A 1 95 ? -27.577 -1.622 28.732 1.00 89.00 95 LEU A CA 1
ATOM 749 C C . LEU A 1 95 ? -26.234 -1.202 28.114 1.00 89.00 95 LEU A C 1
ATOM 751 O O . LEU A 1 95 ? -25.823 -1.800 27.118 1.00 89.00 95 LEU A O 1
ATOM 755 N N . GLU A 1 96 ? -25.521 -0.257 28.735 1.00 90.44 96 GLU A N 1
ATOM 756 C CA . GLU A 1 96 ? -24.179 0.178 28.316 1.00 90.44 96 GLU A CA 1
ATOM 757 C C . GLU A 1 96 ? -23.198 -1.005 28.294 1.00 90.44 96 GLU A C 1
ATOM 759 O O . GLU A 1 96 ? -22.556 -1.257 27.274 1.00 90.44 96 GLU A O 1
ATOM 764 N N . ALA A 1 97 ? -23.154 -1.818 29.357 1.00 90.19 97 ALA A N 1
ATOM 765 C CA . ALA A 1 97 ? -22.302 -3.007 29.414 1.00 90.19 97 ALA A CA 1
ATOM 766 C C . ALA A 1 97 ? -22.613 -4.018 28.297 1.00 90.19 97 ALA A C 1
ATOM 768 O O . ALA A 1 97 ? -21.709 -4.644 27.742 1.00 90.19 97 ALA A O 1
ATOM 769 N N . THR A 1 98 ? -23.888 -4.177 27.933 1.00 91.44 98 THR A N 1
ATOM 770 C CA . THR A 1 98 ? -24.289 -5.066 26.831 1.00 91.44 98 THR A CA 1
ATOM 771 C C . THR A 1 98 ? -23.784 -4.536 25.489 1.00 91.44 98 THR A C 1
ATOM 773 O O . THR A 1 98 ? -23.196 -5.286 24.711 1.00 91.44 98 THR A O 1
ATOM 776 N N . GLN A 1 99 ? -23.940 -3.235 25.232 1.00 93.94 99 GLN A N 1
ATOM 777 C CA . GLN A 1 99 ? -23.437 -2.597 24.011 1.00 93.94 99 GLN A CA 1
ATOM 778 C C . GLN A 1 99 ? -21.906 -2.661 23.916 1.00 93.94 99 GLN A C 1
ATOM 780 O O . GLN A 1 99 ? -21.360 -2.947 22.849 1.00 93.94 99 GLN A O 1
ATOM 785 N N . LEU A 1 100 ? -21.210 -2.451 25.034 1.00 94.06 100 LEU A N 1
ATOM 786 C CA . LEU A 1 100 ? -19.755 -2.552 25.117 1.00 94.06 100 LEU A CA 1
ATOM 787 C C . LEU A 1 100 ? -19.260 -3.981 24.863 1.00 94.06 100 LEU A C 1
ATOM 789 O O . LEU A 1 100 ? -18.286 -4.149 24.135 1.00 94.06 100 LEU A O 1
ATOM 793 N N . ARG A 1 101 ? -19.950 -5.018 25.359 1.00 93.94 101 ARG A N 1
ATOM 794 C CA . ARG A 1 101 ? -19.622 -6.424 25.045 1.00 93.94 101 ARG A CA 1
ATOM 795 C C . ARG A 1 101 ? -19.757 -6.733 23.556 1.00 93.94 101 ARG A C 1
ATOM 797 O O . ARG A 1 101 ? -18.837 -7.299 22.976 1.00 93.94 101 ARG A O 1
ATOM 804 N N . VAL A 1 102 ? -20.835 -6.277 22.917 1.00 95.38 102 VAL A N 1
ATOM 805 C CA . VAL A 1 102 ? -21.007 -6.423 21.460 1.00 95.38 102 VAL A CA 1
ATOM 806 C C . VAL A 1 102 ? -19.891 -5.692 20.702 1.00 95.38 102 VAL A C 1
ATOM 808 O O . VAL A 1 102 ? -19.329 -6.216 19.738 1.00 95.38 102 VAL A O 1
ATOM 811 N N . LYS A 1 103 ? -19.521 -4.482 21.143 1.00 94.50 103 LYS A N 1
ATOM 812 C CA . LYS A 1 103 ? -18.407 -3.726 20.551 1.00 94.50 103 LYS A CA 1
ATOM 813 C C . LYS A 1 103 ? -17.069 -4.452 20.734 1.00 94.50 103 LYS A C 1
ATOM 815 O O . LYS A 1 103 ? -16.291 -4.503 19.784 1.00 94.50 103 LYS A O 1
ATOM 820 N N . ARG A 1 104 ? -16.825 -5.042 21.908 1.00 95.31 104 ARG A N 1
ATOM 821 C C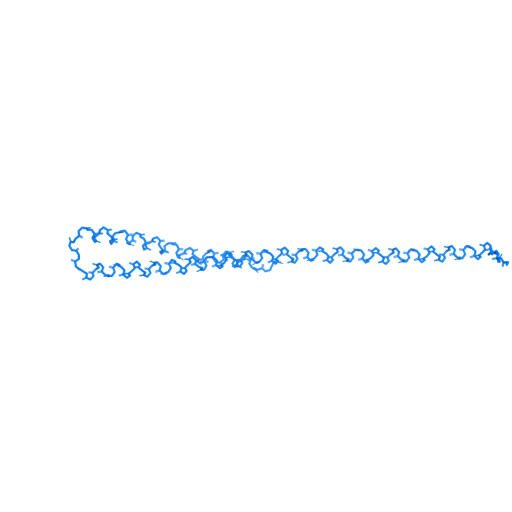A . ARG A 1 104 ? -15.643 -5.858 22.218 1.00 95.31 104 ARG A CA 1
ATOM 822 C C . ARG A 1 104 ? -15.522 -7.043 21.265 1.00 95.31 104 ARG A C 1
ATOM 824 O O . ARG A 1 104 ? -14.492 -7.194 20.620 1.00 95.31 104 ARG A O 1
ATOM 831 N N . GLU A 1 105 ? -16.584 -7.834 21.126 1.00 96.31 105 GLU A N 1
ATOM 832 C CA . GLU A 1 105 ? -16.626 -8.988 20.217 1.00 96.31 105 GLU A CA 1
ATOM 833 C C . GLU A 1 105 ? -16.335 -8.579 18.770 1.00 96.31 105 GLU A C 1
ATOM 835 O O . GLU A 1 105 ? -15.535 -9.213 18.084 1.00 96.31 105 GLU A O 1
ATOM 840 N N . ARG A 1 106 ? -16.916 -7.460 18.318 1.00 95.62 106 ARG A N 1
ATOM 841 C CA . ARG A 1 106 ? -16.654 -6.928 16.978 1.00 95.62 106 ARG A CA 1
ATOM 842 C C . ARG A 1 106 ? -15.196 -6.506 16.787 1.00 95.62 106 ARG A C 1
ATOM 844 O O . ARG A 1 106 ? -14.641 -6.754 15.720 1.00 95.62 106 ARG A O 1
ATOM 851 N N . LEU A 1 107 ? -14.588 -5.851 17.776 1.00 95.38 107 LEU A N 1
ATOM 852 C CA . LEU A 1 107 ? -13.184 -5.433 17.714 1.00 95.38 107 LEU A CA 1
ATOM 853 C C . LEU A 1 107 ? -12.240 -6.639 17.695 1.00 95.38 107 LEU A C 1
ATOM 855 O O . LEU A 1 107 ? -11.307 -6.652 16.895 1.00 95.38 107 LEU A O 1
ATOM 859 N N . ILE A 1 108 ? -12.521 -7.671 18.495 1.00 93.69 108 ILE A N 1
ATOM 860 C CA . ILE A 1 108 ? -11.768 -8.934 18.484 1.00 93.69 108 ILE A CA 1
ATOM 861 C C . ILE A 1 108 ? -11.850 -9.588 17.099 1.00 93.69 108 ILE A C 1
ATOM 863 O O . ILE A 1 108 ? -10.817 -9.854 16.491 1.00 93.69 108 ILE A O 1
ATOM 867 N N . ALA A 1 109 ? -13.055 -9.738 16.544 1.00 94.69 109 ALA A N 1
ATOM 868 C CA . ALA A 1 109 ? -13.247 -10.344 15.226 1.00 94.69 109 ALA A CA 1
ATOM 869 C C . ALA A 1 109 ? -12.567 -9.562 14.083 1.00 94.69 109 ALA A C 1
ATOM 871 O O . ALA A 1 109 ? -12.207 -10.139 13.057 1.00 94.69 109 ALA A O 1
ATOM 872 N N . LEU A 1 110 ? -12.409 -8.240 14.219 1.00 92.94 110 LEU A N 1
ATOM 873 C CA . LEU A 1 110 ? -11.644 -7.428 13.268 1.00 92.94 110 LEU A CA 1
ATOM 874 C C . LEU A 1 110 ? -10.136 -7.655 13.421 1.00 92.94 110 LEU A C 1
ATOM 876 O O . LEU A 1 110 ? -9.445 -7.822 12.418 1.00 92.94 110 LEU A O 1
ATOM 880 N N . LEU A 1 111 ? -9.637 -7.702 14.658 1.00 93.00 111 LEU A N 1
ATOM 881 C CA . LEU A 1 111 ? -8.224 -7.946 14.955 1.00 93.00 111 LEU A CA 1
ATOM 882 C C . LEU A 1 111 ? -7.761 -9.333 14.494 1.00 93.00 111 LEU A C 1
ATOM 884 O O . LEU A 1 111 ? -6.649 -9.454 13.989 1.00 93.00 111 LEU A O 1
ATOM 888 N N . GLU A 1 112 ? -8.620 -10.350 14.583 1.00 93.75 112 GLU A N 1
ATOM 889 C CA . GLU A 1 112 ? -8.336 -11.707 14.092 1.00 93.75 112 GLU A CA 1
ATOM 890 C C . GLU A 1 112 ? -8.105 -11.772 12.574 1.00 93.75 112 GLU A C 1
ATOM 892 O O . GLU A 1 112 ? -7.382 -12.646 12.103 1.00 93.75 112 GLU A O 1
ATOM 897 N N . LYS A 1 113 ? -8.666 -10.833 11.801 1.00 91.50 113 LYS A N 1
ATOM 898 C CA . LYS A 1 113 ? -8.520 -10.785 10.334 1.00 91.50 113 LYS A CA 1
ATOM 899 C C . LYS A 1 113 ? -7.281 -10.026 9.863 1.00 91.50 113 LYS A C 1
ATOM 901 O O . LYS A 1 113 ? -6.900 -10.133 8.698 1.00 91.50 113 LYS A O 1
ATOM 906 N N . VAL A 1 114 ? -6.649 -9.243 10.739 1.00 89.62 114 VAL A N 1
ATOM 907 C CA . VAL A 1 114 ? -5.477 -8.432 10.374 1.00 89.62 114 VAL A CA 1
ATOM 908 C C . VAL A 1 114 ? -4.289 -9.283 9.910 1.00 89.62 114 VAL A C 1
ATOM 910 O O . VAL A 1 114 ? -3.706 -8.930 8.884 1.00 89.62 114 VAL A O 1
ATOM 913 N N . PRO A 1 115 ? -3.917 -10.391 10.586 1.00 90.12 115 PRO A N 1
ATOM 914 C CA . PRO A 1 115 ? -2.788 -11.213 10.157 1.00 90.12 115 PRO A CA 1
ATOM 915 C C . PRO A 1 115 ? -2.949 -11.747 8.731 1.00 90.12 115 PRO A C 1
ATOM 917 O O . PRO A 1 115 ? -2.012 -11.659 7.945 1.00 90.12 115 PRO A O 1
ATOM 920 N N . GLU A 1 116 ? -4.145 -12.217 8.365 1.00 89.00 116 GLU A N 1
ATOM 921 C CA . GLU A 1 116 ? -4.445 -12.720 7.017 1.00 89.00 116 GLU A CA 1
ATOM 922 C C . GLU A 1 116 ? -4.334 -11.610 5.957 1.00 89.00 116 GLU A C 1
ATOM 924 O O . GLU A 1 116 ? -3.736 -11.806 4.894 1.00 89.00 116 GLU A O 1
ATOM 929 N N . ALA A 1 117 ? -4.853 -10.415 6.258 1.00 86.56 117 ALA A N 1
ATOM 930 C CA . ALA A 1 117 ? -4.757 -9.260 5.367 1.00 86.56 117 ALA A CA 1
ATOM 931 C C . ALA A 1 117 ? -3.301 -8.801 5.164 1.00 86.56 117 ALA A C 1
ATOM 933 O O . ALA A 1 117 ? -2.896 -8.489 4.043 1.00 86.56 117 ALA A O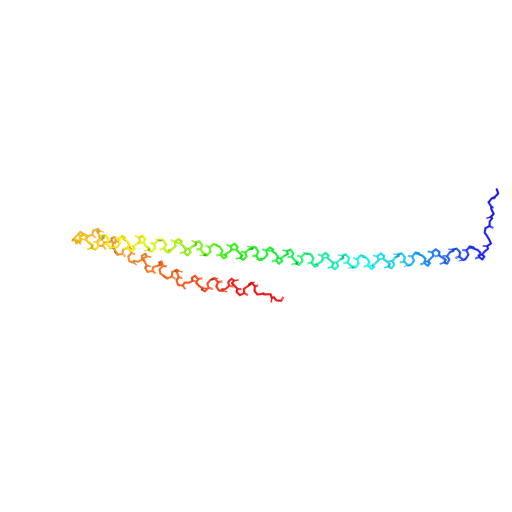 1
ATOM 934 N N . LEU A 1 118 ? -2.494 -8.793 6.230 1.00 89.06 118 LEU A N 1
ATOM 935 C CA . LEU A 1 118 ? -1.075 -8.440 6.157 1.00 89.06 118 LEU A CA 1
ATOM 936 C C . LEU A 1 118 ? -0.259 -9.504 5.418 1.00 89.06 118 LEU A C 1
ATOM 938 O O . LEU A 1 118 ? 0.544 -9.148 4.559 1.00 89.06 118 LEU A O 1
ATOM 942 N N . GLN A 1 119 ? -0.506 -10.787 5.686 1.00 88.50 119 GLN A N 1
ATOM 943 C CA . GLN A 1 119 ? 0.157 -11.895 4.999 1.00 88.50 119 GLN A CA 1
ATOM 944 C C . GLN A 1 119 ? -0.144 -11.880 3.497 1.00 88.50 119 GLN A C 1
ATOM 946 O O . GLN A 1 119 ? 0.758 -12.053 2.681 1.00 88.50 119 GLN A O 1
ATOM 951 N N . SER A 1 120 ? -1.393 -11.596 3.118 1.00 86.75 120 SER A N 1
ATOM 952 C CA . SER A 1 120 ? -1.786 -11.450 1.712 1.00 86.75 120 SER A CA 1
ATOM 953 C C . SER A 1 120 ? -0.995 -10.349 1.004 1.00 86.75 120 SER A C 1
ATOM 955 O O . SER A 1 120 ? -0.629 -10.505 -0.155 1.00 86.75 120 SER A O 1
ATOM 957 N N . ILE A 1 121 ? -0.693 -9.249 1.697 1.00 85.81 121 ILE A N 1
ATOM 958 C CA . ILE A 1 121 ? 0.143 -8.172 1.156 1.00 85.81 121 ILE A CA 1
ATOM 959 C C . ILE A 1 121 ? 1.617 -8.590 1.098 1.00 85.81 121 ILE A C 1
ATOM 961 O O . ILE A 1 121 ? 2.301 -8.252 0.138 1.00 85.81 121 ILE A O 1
ATOM 965 N N . GLU A 1 122 ? 2.114 -9.330 2.089 1.00 83.94 122 GLU A N 1
ATOM 966 C CA . GLU A 1 122 ? 3.502 -9.808 2.130 1.00 83.94 122 GLU A CA 1
ATOM 967 C C . GLU A 1 122 ? 3.826 -10.806 1.018 1.00 83.94 122 GLU A C 1
ATOM 969 O O . GLU A 1 122 ? 4.874 -10.673 0.393 1.00 83.94 122 GLU A O 1
ATOM 974 N N . MET A 1 123 ? 2.909 -11.718 0.685 1.00 84.31 123 MET A N 1
ATOM 975 C CA . MET A 1 123 ? 3.084 -12.628 -0.458 1.00 84.31 123 MET A CA 1
ATOM 976 C C . MET A 1 123 ? 3.198 -11.884 -1.798 1.00 84.31 123 MET A C 1
ATOM 978 O O . MET A 1 123 ? 3.808 -12.382 -2.736 1.00 84.31 123 MET A O 1
ATOM 982 N N . LEU A 1 124 ? 2.644 -10.671 -1.897 1.00 80.06 124 LEU A N 1
ATOM 983 C CA . LEU A 1 124 ? 2.742 -9.832 -3.094 1.00 80.06 124 LEU A CA 1
ATOM 984 C C . LEU A 1 124 ? 4.068 -9.057 -3.189 1.00 80.06 124 LEU A C 1
ATOM 986 O O . LEU A 1 124 ? 4.317 -8.418 -4.213 1.00 80.06 124 LEU A O 1
ATOM 990 N N . PHE A 1 125 ? 4.902 -9.088 -2.141 1.00 72.31 125 PHE A N 1
ATOM 991 C CA . PHE A 1 125 ? 6.251 -8.514 -2.147 1.00 72.31 125 PHE A CA 1
ATOM 992 C C . PHE A 1 125 ? 7.330 -9.484 -2.648 1.00 72.31 125 PHE A C 1
ATOM 994 O O . PHE A 1 125 ? 8.465 -9.047 -2.851 1.00 72.31 125 PHE A O 1
ATOM 1001 N N . GLU A 1 126 ? 7.018 -10.768 -2.843 1.00 60.16 126 GLU A N 1
ATOM 1002 C CA . GLU A 1 126 ? 8.002 -11.723 -3.351 1.00 60.16 126 GLU A CA 1
ATOM 1003 C C . GLU A 1 126 ? 8.380 -11.402 -4.809 1.00 60.16 126 GLU A C 1
ATOM 1005 O O . GLU A 1 126 ? 7.507 -11.100 -5.629 1.00 60.16 126 GLU A O 1
ATOM 1010 N N . PRO A 1 127 ? 9.680 -11.424 -5.152 1.00 51.97 127 PRO A N 1
ATOM 1011 C CA . PRO A 1 127 ? 10.113 -11.201 -6.521 1.00 51.97 127 PRO A CA 1
ATOM 1012 C C . PRO A 1 127 ? 9.677 -12.381 -7.403 1.00 51.97 127 PRO A C 1
ATOM 1014 O O . PRO A 1 127 ? 10.006 -13.528 -7.103 1.00 51.97 127 PRO A O 1
ATOM 1017 N N . VAL A 1 128 ? 8.969 -12.082 -8.498 1.00 46.62 128 VAL A N 1
ATOM 1018 C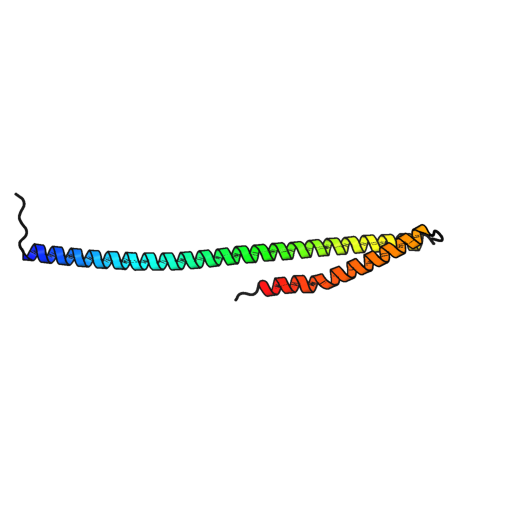 CA . VAL A 1 128 ? 8.795 -12.992 -9.647 1.00 46.62 128 VAL A CA 1
ATOM 1019 C C . VAL A 1 128 ? 10.025 -12.920 -10.543 1.00 46.62 128 VAL A C 1
ATOM 1021 O O . VAL A 1 128 ? 10.490 -11.783 -10.801 1.00 46.62 128 VAL A O 1
#